Protein AF-A0A162JA47-F1 (afdb_monomer_lite)

Organism: NCBI:txid143387

Structure (mmCIF, N/CA/C/O backbone):
data_AF-A0A162JA47-F1
#
_entry.id   AF-A0A162JA47-F1
#
loop_
_atom_site.group_PDB
_atom_site.id
_atom_site.type_symbol
_atom_site.label_atom_id
_atom_site.label_alt_id
_atom_site.label_comp_id
_atom_site.label_asym_id
_atom_site.label_entity_id
_atom_site.label_seq_id
_atom_site.pdbx_PDB_ins_code
_atom_site.Cartn_x
_atom_site.Cartn_y
_atom_site.Cartn_z
_atom_site.occupancy
_atom_site.B_iso_or_equiv
_atom_site.auth_seq_id
_atom_site.auth_comp_id
_atom_site.auth_asym_id
_atom_site.auth_atom_id
_atom_site.pdbx_PDB_model_num
ATOM 1 N N . MET A 1 1 ? 3.162 -16.112 -16.757 1.00 43.44 1 MET A N 1
ATOM 2 C CA . MET A 1 1 ? 2.046 -15.988 -15.791 1.00 43.44 1 MET A CA 1
ATOM 3 C 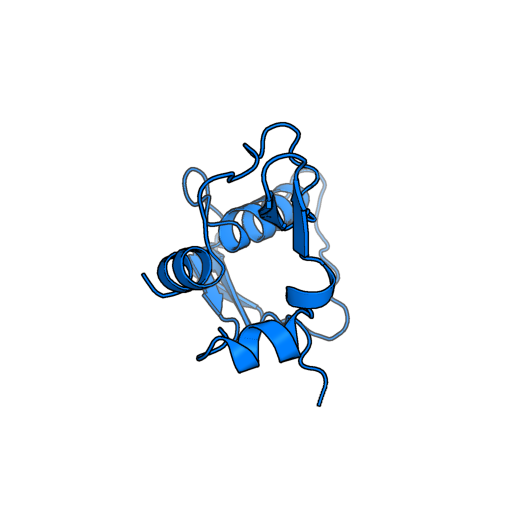C . MET A 1 1 ? 1.994 -14.522 -15.388 1.00 43.44 1 MET A C 1
ATOM 5 O O . MET A 1 1 ? 3.022 -14.015 -14.968 1.00 43.44 1 MET A O 1
ATOM 9 N N . MET A 1 2 ? 0.882 -13.819 -15.629 1.00 43.28 2 MET A N 1
ATOM 10 C CA . MET A 1 2 ? 0.792 -12.374 -15.376 1.00 43.28 2 MET A CA 1
ATOM 11 C C . MET A 1 2 ? 0.671 -12.145 -13.870 1.00 43.28 2 MET A C 1
ATOM 13 O O . MET A 1 2 ? -0.380 -12.398 -13.276 1.00 43.28 2 MET A O 1
ATOM 17 N N . TYR A 1 3 ? 1.769 -11.744 -13.245 1.00 51.94 3 TYR A N 1
ATOM 18 C CA . TYR A 1 3 ? 1.765 -11.335 -11.850 1.00 51.94 3 TYR A CA 1
ATOM 19 C C . TYR A 1 3 ? 0.941 -10.052 -11.715 1.00 51.94 3 TYR A C 1
ATOM 21 O O . TYR A 1 3 ? 1.035 -9.150 -12.537 1.00 51.94 3 TYR A O 1
ATOM 29 N N . LYS A 1 4 ? 0.090 -9.987 -10.693 1.00 61.59 4 LYS A N 1
ATOM 30 C CA . LYS A 1 4 ? -0.693 -8.792 -10.366 1.00 61.59 4 LYS A CA 1
ATOM 31 C C . LYS A 1 4 ? -0.137 -8.214 -9.078 1.00 61.59 4 LYS A C 1
ATOM 33 O O . LYS A 1 4 ? 0.087 -8.980 -8.142 1.00 61.59 4 LYS A O 1
ATOM 38 N N . PHE A 1 5 ? 0.040 -6.893 -9.026 1.00 69.12 5 PHE A N 1
ATOM 39 C CA . PHE A 1 5 ? 0.311 -6.190 -7.773 1.00 69.12 5 PHE A CA 1
ATOM 40 C C . PHE A 1 5 ? -0.688 -6.659 -6.709 1.00 69.12 5 PHE A C 1
ATOM 42 O O . PHE A 1 5 ? -1.904 -6.568 -6.909 1.00 69.12 5 PHE A O 1
ATOM 49 N N . ARG A 1 6 ? -0.174 -7.216 -5.613 1.00 79.06 6 ARG A N 1
ATOM 50 C CA . ARG A 1 6 ? -0.972 -7.777 -4.527 1.00 79.06 6 ARG A CA 1
ATOM 51 C C . ARG A 1 6 ? -0.337 -7.368 -3.213 1.00 79.06 6 ARG A C 1
ATOM 53 O O . ARG A 1 6 ? 0.845 -7.597 -3.010 1.00 79.06 6 ARG A O 1
ATOM 60 N N . ILE A 1 7 ? -1.140 -6.783 -2.338 1.00 87.25 7 ILE A N 1
ATOM 61 C CA . ILE A 1 7 ? -0.752 -6.585 -0.947 1.00 87.25 7 ILE A CA 1
ATOM 62 C C . ILE A 1 7 ? -1.076 -7.884 -0.214 1.00 87.25 7 ILE A C 1
ATOM 64 O O . ILE A 1 7 ? -2.228 -8.321 -0.234 1.00 87.25 7 ILE A O 1
ATOM 68 N N . ASP A 1 8 ? -0.067 -8.497 0.392 1.00 88.44 8 ASP A N 1
ATOM 69 C CA . ASP A 1 8 ? -0.210 -9.741 1.146 1.00 88.44 8 ASP A CA 1
ATOM 70 C C . ASP A 1 8 ? -0.682 -9.455 2.577 1.00 88.44 8 ASP A C 1
ATOM 72 O O . ASP A 1 8 ? -1.524 -10.183 3.108 1.00 88.44 8 ASP A O 1
ATOM 76 N N . LYS A 1 9 ? -0.208 -8.354 3.172 1.00 93.06 9 LYS A N 1
ATOM 77 C CA . LYS A 1 9 ? -0.568 -7.945 4.532 1.00 93.06 9 LYS A CA 1
ATOM 78 C C . LYS A 1 9 ? -0.440 -6.434 4.730 1.00 93.06 9 LYS A C 1
ATOM 80 O O . LYS A 1 9 ? 0.462 -5.809 4.179 1.00 93.06 9 LYS A O 1
ATOM 85 N N . ILE A 1 10 ? -1.322 -5.857 5.542 1.00 92.69 10 ILE A N 1
ATOM 86 C CA . ILE A 1 10 ? -1.238 -4.481 6.047 1.00 92.69 10 ILE A CA 1
ATOM 87 C C . ILE A 1 10 ? -1.194 -4.550 7.574 1.00 92.69 10 ILE A C 1
ATOM 89 O O . ILE A 1 10 ? -2.068 -5.157 8.185 1.00 92.69 10 ILE A O 1
ATOM 93 N N . ILE A 1 11 ? -0.201 -3.916 8.184 1.00 94.12 11 ILE A N 1
ATOM 94 C CA . ILE A 1 11 ? -0.047 -3.817 9.637 1.00 94.12 11 ILE A CA 1
ATOM 95 C C . ILE A 1 11 ? -0.489 -2.414 10.045 1.00 94.12 11 ILE A C 1
ATOM 97 O O . ILE A 1 11 ? 0.057 -1.429 9.537 1.00 94.12 11 ILE A O 1
ATOM 101 N N . VAL A 1 12 ? -1.475 -2.309 10.935 1.00 92.81 12 VAL A N 1
ATOM 102 C CA . VAL A 1 12 ? -2.080 -1.030 11.329 1.00 92.81 12 VAL A CA 1
ATOM 103 C C . VAL A 1 12 ? -2.016 -0.785 12.835 1.00 92.81 12 VAL A C 1
ATOM 105 O O . VAL A 1 12 ? -2.134 -1.710 13.632 1.00 92.81 12 VAL A O 1
ATOM 108 N N . ASN A 1 13 ? -1.870 0.481 13.222 1.00 90.44 13 ASN A N 1
ATOM 109 C CA . ASN A 1 13 ? -2.099 0.954 14.581 1.00 90.44 13 ASN A CA 1
ATOM 110 C C . ASN A 1 13 ? -3.591 1.187 14.801 1.00 90.44 13 ASN A C 1
ATOM 112 O O . ASN A 1 13 ? -4.223 1.985 14.101 1.00 90.44 13 ASN A O 1
ATOM 116 N N . THR A 1 14 ? -4.129 0.544 15.824 1.00 86.69 14 THR A N 1
ATOM 117 C CA . THR A 1 14 ? -5.474 0.775 16.346 1.00 86.69 14 THR A CA 1
ATOM 118 C C . THR A 1 14 ? -5.390 1.297 17.778 1.00 86.69 14 THR A C 1
ATOM 120 O O . THR A 1 14 ? -4.316 1.332 18.381 1.00 86.69 14 THR A O 1
ATOM 123 N N . ALA A 1 15 ? -6.525 1.726 18.334 1.00 85.06 15 ALA A N 1
ATOM 124 C CA . ALA A 1 15 ? -6.589 2.118 19.741 1.00 85.06 15 ALA A CA 1
ATOM 125 C C . ALA A 1 15 ? -6.275 0.942 20.686 1.00 85.06 15 ALA A C 1
ATOM 127 O O . ALA A 1 15 ? -5.732 1.159 21.766 1.00 85.06 15 ALA A O 1
ATOM 128 N N . ASP A 1 16 ? -6.573 -0.283 20.249 1.00 87.75 16 ASP A N 1
ATOM 129 C CA . ASP A 1 16 ? -6.424 -1.513 21.029 1.00 87.75 16 ASP A CA 1
ATOM 130 C C . ASP A 1 16 ? -5.057 -2.194 20.813 1.00 87.75 16 ASP A C 1
ATOM 132 O O . ASP A 1 16 ? -4.761 -3.218 21.428 1.00 87.75 16 ASP A O 1
ATOM 136 N N . GLY A 1 17 ? -4.196 -1.615 19.965 1.00 89.94 17 GLY A N 1
ATOM 137 C CA . GLY A 1 17 ? -2.856 -2.119 19.665 1.00 89.94 17 GLY A CA 1
ATOM 138 C C . GLY A 1 17 ? -2.584 -2.273 18.169 1.00 89.94 17 GLY A C 1
ATOM 139 O O . GLY A 1 17 ? -3.210 -1.626 17.328 1.00 89.94 17 GLY A O 1
ATOM 140 N N . ILE A 1 18 ? -1.609 -3.115 17.830 1.00 92.19 18 ILE A N 1
ATOM 141 C CA . ILE A 1 18 ? -1.240 -3.403 16.439 1.00 92.19 18 ILE A CA 1
ATOM 142 C C . ILE A 1 18 ? -2.132 -4.528 15.909 1.00 92.19 18 ILE A C 1
ATOM 144 O O . ILE A 1 18 ? -2.199 -5.595 16.515 1.00 92.19 18 ILE A O 1
ATOM 148 N N . GLU A 1 19 ? -2.764 -4.306 14.759 1.00 93.06 19 GLU A N 1
ATOM 149 C CA . GLU A 1 19 ? -3.563 -5.315 14.062 1.00 93.06 19 GLU A CA 1
ATOM 150 C C . GLU A 1 19 ? -2.989 -5.654 12.683 1.00 93.06 19 GLU A C 1
ATOM 152 O O . GLU A 1 19 ? -2.415 -4.809 11.991 1.00 93.06 19 GLU A O 1
ATOM 157 N N . GLU A 1 20 ? -3.195 -6.903 12.262 1.00 92.88 20 GLU A N 1
ATOM 158 C CA . GLU A 1 20 ? -2.833 -7.392 10.933 1.00 92.88 20 GLU A CA 1
ATOM 159 C C . GLU A 1 20 ? -4.081 -7.587 10.064 1.00 92.88 20 GLU A C 1
ATOM 161 O O . GLU A 1 20 ? -5.003 -8.328 10.407 1.00 92.88 20 GLU A O 1
ATOM 166 N N . ILE A 1 21 ? -4.087 -6.956 8.890 1.00 90.62 21 ILE A N 1
ATOM 167 C CA . ILE A 1 21 ? -5.154 -7.054 7.895 1.00 90.62 21 ILE A CA 1
ATOM 168 C C . ILE A 1 21 ? -4.610 -7.795 6.673 1.00 90.62 21 ILE A C 1
ATOM 170 O O . ILE A 1 21 ? -3.696 -7.313 6.006 1.00 90.62 21 ILE A O 1
ATOM 174 N N . VAL A 1 22 ? -5.211 -8.940 6.335 1.00 92.06 22 VAL A N 1
ATOM 175 C CA . VAL A 1 22 ? -4.907 -9.701 5.109 1.00 92.06 22 VAL A CA 1
ATOM 176 C C . VAL A 1 22 ? -5.921 -9.339 4.016 1.00 92.06 22 VAL A C 1
ATOM 178 O O . VAL A 1 22 ? -7.098 -9.711 4.134 1.00 92.06 22 VAL A O 1
ATOM 181 N N . PRO A 1 23 ? -5.519 -8.621 2.947 1.00 89.44 23 PRO A N 1
ATOM 182 C CA . PRO A 1 23 ? -6.449 -8.193 1.909 1.00 89.44 23 PRO A CA 1
ATOM 183 C C . PRO A 1 23 ? -7.044 -9.370 1.126 1.00 89.44 23 PRO A C 1
ATOM 185 O O . PRO A 1 23 ? -6.346 -10.277 0.674 1.00 89.44 23 PRO A O 1
ATOM 188 N N . LYS A 1 24 ? -8.359 -9.330 0.897 1.00 86.94 24 LYS A N 1
ATOM 189 C CA . LYS A 1 24 ? -9.081 -10.267 0.020 1.00 86.94 24 LYS A CA 1
ATOM 190 C C . LYS A 1 24 ? -9.240 -9.686 -1.389 1.00 86.94 24 LYS A C 1
ATOM 192 O O . LYS A 1 24 ? -8.817 -8.567 -1.667 1.00 86.94 24 LYS A O 1
ATOM 197 N N . LYS A 1 25 ? -9.898 -10.436 -2.288 1.00 80.94 25 LYS A N 1
ATOM 198 C CA . LYS A 1 25 ? -10.219 -9.981 -3.661 1.00 80.94 25 LYS A CA 1
ATOM 199 C C . LYS A 1 25 ? -10.971 -8.642 -3.690 1.00 80.94 25 LYS A C 1
ATOM 201 O O . LYS A 1 25 ? -10.768 -7.858 -4.607 1.00 80.94 25 LYS A O 1
ATOM 206 N N . VAL A 1 26 ? -11.837 -8.406 -2.705 1.00 82.56 26 VAL A N 1
ATOM 207 C CA . VAL A 1 26 ? -12.553 -7.145 -2.485 1.00 82.56 26 VAL A CA 1
ATOM 208 C C . VAL A 1 26 ? -12.473 -6.832 -0.997 1.00 82.56 26 VAL A C 1
ATOM 210 O O . VAL A 1 26 ? -12.752 -7.707 -0.177 1.00 82.56 26 VAL A O 1
ATOM 213 N N . ASN A 1 27 ? -12.093 -5.601 -0.657 1.00 85.50 27 ASN A N 1
ATOM 214 C CA . ASN A 1 27 ? -12.006 -5.119 0.719 1.00 85.50 27 ASN A CA 1
ATOM 215 C C . ASN A 1 27 ? -12.939 -3.919 0.867 1.00 85.50 27 ASN A C 1
ATOM 217 O O . ASN A 1 27 ? -12.884 -2.993 0.059 1.00 85.50 27 ASN A O 1
ATOM 221 N N . VAL A 1 28 ? -13.798 -3.945 1.884 1.00 87.06 28 VAL A N 1
ATOM 222 C CA . VAL A 1 28 ? -14.750 -2.867 2.172 1.00 87.06 28 VAL A CA 1
ATOM 223 C C . VAL A 1 28 ? -14.373 -2.250 3.511 1.00 87.06 28 VAL A C 1
ATOM 225 O O . VAL A 1 28 ? -14.312 -2.950 4.517 1.00 87.06 28 VAL A O 1
A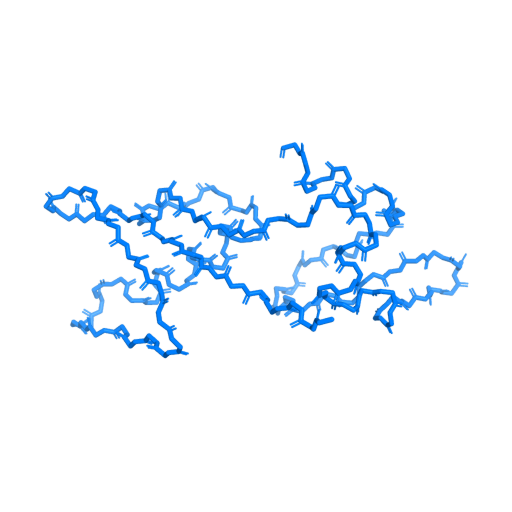TOM 228 N N . ILE A 1 29 ? -14.118 -0.942 3.517 1.00 88.12 29 ILE A N 1
ATOM 229 C CA . ILE A 1 29 ? -13.767 -0.193 4.727 1.00 88.12 29 ILE A CA 1
ATOM 230 C C . ILE A 1 29 ? -15.029 0.507 5.231 1.00 88.12 29 ILE A C 1
ATOM 232 O O . ILE A 1 29 ? -15.550 1.408 4.571 1.00 88.12 29 ILE A O 1
ATOM 236 N N . VAL A 1 30 ? -15.511 0.111 6.408 1.00 90.19 30 VAL A N 1
ATOM 237 C CA . VAL A 1 30 ? -16.733 0.646 7.025 1.00 90.19 30 VAL A CA 1
ATOM 238 C C . VAL A 1 30 ? -16.387 1.325 8.345 1.00 90.19 30 VAL A C 1
ATOM 240 O O . VAL A 1 30 ? -15.499 0.891 9.067 1.00 90.19 30 VAL A O 1
ATOM 243 N N . GLY A 1 31 ? -17.077 2.420 8.653 1.00 89.94 31 GLY A N 1
ATOM 244 C CA . GLY A 1 31 ? -16.914 3.141 9.911 1.00 89.94 31 GLY A CA 1
ATOM 245 C C . GLY A 1 31 ? -17.639 4.488 9.896 1.00 89.94 31 GLY A C 1
ATOM 246 O O . GLY A 1 31 ? -18.056 4.937 8.820 1.00 89.94 31 GLY A O 1
ATOM 247 N N . PRO A 1 32 ? -17.774 5.161 11.049 1.00 91.50 32 PRO A N 1
ATOM 248 C CA . PRO A 1 32 ? -18.409 6.474 11.154 1.00 91.50 32 PRO A CA 1
ATOM 249 C C . PRO A 1 32 ? -17.744 7.552 10.288 1.00 91.50 32 PRO A C 1
ATOM 251 O O . PRO A 1 32 ? -16.599 7.418 9.835 1.00 91.50 32 PRO A O 1
ATOM 254 N N . ASN A 1 33 ? -18.443 8.661 10.047 1.00 90.81 33 ASN A N 1
ATOM 255 C CA . ASN A 1 33 ? -17.801 9.831 9.448 1.00 90.81 33 ASN A CA 1
ATOM 256 C C . ASN A 1 33 ? -16.626 10.288 10.321 1.00 90.81 33 ASN A C 1
ATOM 258 O O . ASN A 1 33 ? -16.686 10.222 11.543 1.00 90.81 33 ASN A O 1
ATOM 262 N N . ASN A 1 34 ? -15.542 10.712 9.669 1.00 87.06 34 ASN A N 1
ATOM 263 C CA . ASN A 1 34 ? -14.297 11.122 10.321 1.00 87.06 34 ASN A CA 1
ATOM 264 C C . ASN A 1 34 ? -13.513 10.011 11.062 1.00 87.06 34 ASN A C 1
ATOM 266 O O . ASN A 1 34 ? -12.518 10.308 11.710 1.00 87.06 34 ASN A O 1
ATOM 270 N N . SER A 1 35 ? -13.867 8.728 10.904 1.00 87.19 35 SER A N 1
ATOM 271 C CA . SER A 1 35 ? -13.153 7.597 11.533 1.00 87.19 35 SER A CA 1
ATOM 272 C C . SER A 1 35 ? -11.802 7.236 10.888 1.00 87.19 35 SER A C 1
ATOM 274 O O . SER A 1 35 ? -11.289 6.144 11.097 1.00 87.19 35 SER A O 1
ATOM 276 N N . GLY A 1 36 ? -11.252 8.090 10.019 1.00 88.25 36 GLY A N 1
ATOM 277 C CA . GLY A 1 36 ? -9.961 7.838 9.369 1.00 88.25 36 GLY A CA 1
ATOM 278 C C . GLY A 1 36 ? -9.985 6.986 8.092 1.00 88.25 36 GLY A C 1
ATOM 279 O O . GLY A 1 36 ? -8.924 6.762 7.525 1.00 88.25 36 GLY A O 1
ATOM 280 N N . LYS A 1 37 ? -11.147 6.584 7.549 1.00 91.06 37 LYS A N 1
ATOM 281 C CA . LYS A 1 37 ? -11.228 5.762 6.311 1.00 91.06 37 LYS A CA 1
ATOM 282 C C . LYS A 1 37 ? -10.435 6.341 5.127 1.00 91.06 37 LYS A C 1
ATOM 284 O O . LYS A 1 37 ? -9.596 5.669 4.538 1.00 91.06 37 LYS A O 1
ATOM 289 N N . ASN A 1 38 ? -10.658 7.621 4.810 1.00 90.31 38 ASN A N 1
ATOM 290 C CA . ASN A 1 38 ? -9.930 8.304 3.732 1.00 90.31 38 ASN A CA 1
ATOM 291 C C . ASN A 1 38 ? -8.449 8.505 4.071 1.00 90.31 38 ASN A C 1
ATOM 293 O O . ASN A 1 38 ? -7.622 8.573 3.167 1.00 90.31 38 ASN A O 1
ATOM 297 N N . ARG A 1 39 ? -8.119 8.633 5.362 1.00 90.81 39 ARG A N 1
ATOM 298 C CA . ARG A 1 39 ? -6.737 8.760 5.824 1.00 90.81 39 ARG A CA 1
ATOM 299 C C . ARG A 1 39 ? -5.985 7.451 5.608 1.00 90.81 39 ARG A C 1
ATOM 301 O O . ARG A 1 39 ? -4.931 7.493 4.996 1.00 90.81 39 ARG A O 1
ATOM 308 N N . LEU A 1 40 ? -6.574 6.315 5.982 1.00 90.44 40 LEU A N 1
ATOM 309 C CA . LEU A 1 40 ? -6.016 4.988 5.722 1.00 90.44 40 LEU A CA 1
ATOM 310 C C . LEU A 1 40 ? -5.711 4.795 4.230 1.00 90.44 40 LEU A C 1
ATOM 312 O O . LEU A 1 40 ? -4.599 4.428 3.879 1.00 90.44 40 LEU A O 1
ATOM 316 N N . LEU A 1 41 ? -6.649 5.126 3.335 1.00 89.38 41 LEU A N 1
ATOM 317 C CA . LEU A 1 41 ? -6.414 5.021 1.886 1.00 89.38 41 LEU A CA 1
ATOM 318 C C . LEU A 1 41 ? -5.282 5.936 1.385 1.00 89.38 41 LEU A C 1
ATOM 320 O O . LEU A 1 41 ? -4.510 5.536 0.513 1.00 89.38 41 LEU A O 1
ATOM 324 N N . LYS A 1 42 ? -5.177 7.160 1.920 1.00 87.81 42 LYS A N 1
ATOM 325 C CA . LYS A 1 42 ? -4.079 8.085 1.590 1.00 87.81 42 LYS A CA 1
ATOM 326 C C . LYS A 1 42 ? -2.739 7.549 2.079 1.00 87.81 42 LYS A C 1
ATOM 328 O O . LYS A 1 42 ? -1.788 7.565 1.311 1.00 87.81 42 LYS A O 1
ATOM 333 N N . GLU A 1 43 ? -2.691 7.030 3.300 1.00 90.50 43 GLU A N 1
ATOM 334 C CA . GLU A 1 43 ? -1.479 6.448 3.870 1.00 90.50 43 GLU A CA 1
ATOM 335 C C . GLU A 1 43 ? -1.050 5.182 3.123 1.00 90.50 43 GLU A C 1
ATOM 337 O O . GLU A 1 43 ? 0.136 5.045 2.861 1.00 90.50 43 GLU A O 1
ATOM 342 N N . ILE A 1 44 ? -1.975 4.313 2.673 1.00 88.50 44 ILE A N 1
ATOM 343 C CA . ILE A 1 44 ? -1.625 3.154 1.823 1.00 88.50 44 ILE A CA 1
ATOM 344 C C . ILE A 1 44 ? -0.932 3.646 0.550 1.00 88.50 44 ILE A C 1
ATOM 346 O O . ILE A 1 44 ? 0.123 3.145 0.173 1.00 88.50 44 ILE A O 1
ATOM 350 N N . ARG A 1 45 ? -1.514 4.648 -0.116 1.00 85.81 45 ARG A N 1
ATOM 351 C CA . ARG A 1 45 ? -0.942 5.234 -1.333 1.00 85.81 45 ARG A CA 1
ATOM 352 C C . ARG A 1 45 ? 0.433 5.850 -1.074 1.00 85.81 45 ARG A C 1
ATOM 354 O O . ARG A 1 45 ? 1.335 5.661 -1.885 1.00 85.81 45 ARG A O 1
ATOM 361 N N . ASP A 1 46 ? 0.566 6.631 -0.007 1.00 82.62 46 ASP A N 1
ATOM 362 C CA . ASP A 1 46 ? 1.797 7.358 0.298 1.00 82.62 46 ASP A CA 1
ATOM 363 C C . ASP A 1 46 ? 2.913 6.386 0.733 1.00 82.62 46 ASP A C 1
ATOM 365 O O . ASP A 1 46 ? 4.008 6.481 0.182 1.00 82.62 46 ASP A O 1
ATOM 369 N N . TYR A 1 47 ? 2.602 5.357 1.538 1.00 85.56 47 TYR A N 1
ATOM 370 C CA . TYR A 1 47 ? 3.517 4.257 1.889 1.00 85.56 47 TYR A CA 1
ATOM 371 C C . TYR A 1 47 ? 4.045 3.534 0.645 1.00 85.56 47 TYR A C 1
ATOM 373 O O . TYR A 1 47 ? 5.250 3.407 0.452 1.00 85.56 47 TYR A O 1
ATOM 381 N N . LEU A 1 48 ? 3.146 3.112 -0.253 1.00 81.56 48 LEU A N 1
ATOM 382 C CA . LEU A 1 48 ? 3.519 2.422 -1.496 1.00 81.56 48 LEU A CA 1
ATOM 383 C C . LEU A 1 48 ? 4.298 3.311 -2.477 1.00 81.56 48 LEU A C 1
ATOM 385 O O . LEU A 1 48 ? 4.920 2.802 -3.403 1.00 81.56 48 LEU A O 1
ATOM 389 N N . SER A 1 49 ? 4.249 4.632 -2.296 1.00 76.19 49 SER A N 1
ATOM 390 C CA . SER A 1 49 ? 5.031 5.594 -3.081 1.00 76.19 49 SER A CA 1
ATOM 391 C C . SER A 1 49 ? 6.377 5.941 -2.429 1.00 76.19 49 SER A C 1
ATOM 393 O O . SER A 1 49 ? 7.095 6.778 -2.970 1.00 76.19 49 SER A O 1
ATOM 395 N N . GLY A 1 50 ? 6.692 5.370 -1.259 1.00 78.06 50 GLY A N 1
ATOM 396 C CA . GLY A 1 50 ? 7.879 5.699 -0.463 1.00 78.06 50 GLY A CA 1
ATOM 397 C C . GLY A 1 50 ? 7.787 7.012 0.332 1.00 78.06 50 GLY A C 1
ATOM 398 O O . GLY A 1 50 ? 8.784 7.458 0.896 1.00 78.06 50 GLY A O 1
ATOM 399 N N . ASP A 1 51 ? 6.618 7.661 0.399 1.00 78.50 51 ASP A N 1
ATOM 400 C CA . ASP A 1 51 ? 6.418 8.920 1.132 1.00 78.50 51 ASP A CA 1
ATOM 401 C C . ASP A 1 51 ? 5.968 8.651 2.577 1.00 78.50 51 ASP A C 1
ATOM 403 O O . ASP A 1 51 ? 4.785 8.725 2.912 1.00 78.50 51 ASP A O 1
ATOM 407 N N . ASN A 1 52 ? 6.936 8.348 3.446 1.00 80.69 52 ASN A N 1
ATOM 408 C CA . ASN A 1 52 ? 6.677 7.886 4.816 1.00 80.69 52 ASN A CA 1
ATOM 409 C C . ASN A 1 52 ? 6.615 9.005 5.876 1.00 80.69 52 ASN A C 1
ATOM 411 O O . ASN A 1 52 ? 6.669 8.733 7.073 1.00 80.69 52 ASN A O 1
ATOM 415 N N . ARG A 1 53 ? 6.514 10.276 5.469 1.00 78.75 53 ARG A N 1
ATOM 416 C CA . ARG A 1 53 ? 6.703 11.431 6.373 1.00 78.75 53 ARG A CA 1
ATOM 417 C C . ARG A 1 53 ? 5.559 11.688 7.367 1.00 78.75 53 ARG A C 1
ATOM 419 O O . ARG A 1 53 ? 5.823 12.254 8.421 1.00 78.75 53 ARG A O 1
ATOM 426 N N . ASP A 1 54 ? 4.314 11.319 7.047 1.00 82.06 54 ASP A N 1
ATOM 427 C CA . ASP A 1 54 ? 3.128 11.549 7.911 1.00 82.06 54 ASP A CA 1
ATOM 428 C C . ASP A 1 54 ? 2.222 10.307 8.029 1.00 82.06 54 ASP A C 1
ATOM 430 O O . ASP A 1 54 ? 0.991 10.392 8.070 1.00 82.06 54 ASP A O 1
ATOM 434 N N . ILE A 1 55 ? 2.835 9.125 8.061 1.00 85.31 55 ILE A N 1
ATOM 435 C CA . ILE A 1 55 ? 2.113 7.863 8.232 1.00 85.31 55 ILE A CA 1
ATOM 436 C C . ILE A 1 55 ? 1.869 7.627 9.727 1.00 85.31 55 ILE A C 1
ATOM 438 O O . ILE A 1 55 ? 2.802 7.678 10.525 1.00 85.31 55 ILE A O 1
ATOM 442 N N . LYS A 1 56 ? 0.607 7.408 10.120 1.00 88.12 56 LYS A N 1
ATOM 443 C CA . LYS A 1 56 ? 0.200 7.239 11.532 1.00 88.12 56 LYS A CA 1
ATOM 444 C C . LYS A 1 56 ? -0.585 5.958 11.779 1.00 88.12 56 LYS A C 1
ATOM 446 O O . LYS A 1 56 ? -0.505 5.383 12.861 1.00 88.12 56 LYS A O 1
ATOM 451 N N . ILE A 1 57 ? -1.365 5.537 10.791 1.00 89.44 57 ILE A N 1
ATOM 452 C CA . ILE A 1 57 ? -2.201 4.344 10.838 1.00 89.44 57 ILE A CA 1
ATOM 453 C C . ILE A 1 57 ? -1.397 3.133 10.374 1.00 89.44 57 ILE A C 1
ATOM 455 O O . ILE A 1 57 ? -1.504 2.086 10.993 1.00 89.44 57 ILE A O 1
ATOM 459 N N . ILE A 1 58 ? -0.600 3.244 9.310 1.00 90.75 58 ILE A N 1
ATOM 460 C CA . ILE A 1 58 ? 0.124 2.093 8.747 1.00 90.75 58 ILE A CA 1
ATOM 461 C C . ILE A 1 58 ? 1.504 1.949 9.386 1.00 90.75 58 ILE A C 1
ATOM 463 O O . ILE A 1 58 ? 2.311 2.868 9.339 1.00 90.75 58 ILE A O 1
ATOM 467 N N . ASN A 1 59 ? 1.801 0.763 9.909 1.00 88.56 59 ASN A N 1
ATOM 468 C CA . ASN A 1 59 ? 3.143 0.399 10.369 1.00 88.56 59 ASN A CA 1
ATOM 469 C C . ASN A 1 59 ? 3.945 -0.351 9.305 1.00 88.56 59 ASN A C 1
ATOM 471 O O . ASN A 1 59 ? 5.171 -0.279 9.294 1.00 88.56 59 ASN A O 1
ATOM 475 N N . GLY A 1 60 ? 3.272 -1.076 8.413 1.00 88.69 60 GLY A N 1
ATOM 476 C CA . GLY A 1 60 ? 3.941 -1.838 7.367 1.00 88.69 60 GLY A CA 1
ATOM 477 C C . GLY A 1 60 ? 2.978 -2.403 6.336 1.00 88.69 60 GLY A C 1
ATOM 478 O O . GLY A 1 60 ? 1.809 -2.654 6.634 1.00 88.69 60 GLY A O 1
ATOM 479 N N . ILE A 1 61 ? 3.480 -2.605 5.120 1.00 89.00 61 ILE A N 1
ATOM 480 C CA . ILE A 1 61 ? 2.770 -3.305 4.050 1.00 89.00 61 ILE A CA 1
ATOM 481 C C . ILE A 1 61 ? 3.695 -4.388 3.503 1.00 89.00 61 ILE A C 1
ATOM 483 O O . ILE A 1 61 ? 4.756 -4.085 2.964 1.00 89.00 61 ILE A O 1
ATOM 487 N N . GLU A 1 62 ? 3.281 -5.648 3.616 1.00 87.12 62 GLU A N 1
ATOM 488 C CA . GLU A 1 62 ? 3.967 -6.762 2.968 1.00 87.12 62 GLU A CA 1
ATOM 489 C C . GLU A 1 62 ? 3.409 -6.921 1.554 1.00 87.12 62 GLU A C 1
ATOM 491 O O . GLU A 1 62 ? 2.205 -7.122 1.354 1.00 87.12 62 GLU A O 1
ATOM 496 N N . HIS A 1 63 ? 4.283 -6.836 0.558 1.00 82.56 63 HIS A N 1
ATOM 497 C CA . HIS A 1 63 ? 3.958 -7.170 -0.820 1.00 82.56 63 HIS A CA 1
ATOM 498 C C . HIS A 1 63 ? 5.187 -7.771 -1.514 1.00 82.56 63 HIS A C 1
ATOM 500 O O . HIS A 1 63 ? 6.322 -7.431 -1.169 1.00 82.56 63 HIS A O 1
ATOM 506 N N . PRO A 1 64 ? 5.001 -8.665 -2.498 1.00 77.88 64 PRO A N 1
ATOM 507 C CA . PRO A 1 64 ? 6.116 -9.252 -3.217 1.00 77.88 64 PRO A CA 1
ATOM 508 C C . PRO A 1 64 ? 6.795 -8.175 -4.067 1.00 77.88 64 PRO A C 1
ATOM 510 O O . PRO A 1 64 ? 6.174 -7.587 -4.956 1.00 77.88 64 PRO A O 1
ATOM 513 N N . PHE A 1 65 ? 8.072 -7.917 -3.792 1.00 72.00 65 PHE A N 1
ATOM 514 C CA . PHE A 1 65 ? 8.927 -7.148 -4.688 1.00 72.00 65 PHE A CA 1
ATOM 515 C C . PHE A 1 65 ? 9.512 -8.080 -5.757 1.00 72.00 65 PHE A C 1
ATOM 517 O O . PHE A 1 65 ? 9.932 -9.196 -5.425 1.00 72.00 65 PHE A O 1
ATOM 524 N N . PRO A 1 66 ? 9.549 -7.656 -7.032 1.00 75.38 66 PRO A N 1
ATOM 525 C CA . PRO A 1 66 ? 10.283 -8.388 -8.056 1.00 75.38 66 PRO A CA 1
ATOM 526 C C . PRO A 1 66 ? 11.759 -8.421 -7.670 1.00 75.38 66 PRO A C 1
ATOM 528 O O . PRO A 1 66 ? 12.282 -7.417 -7.207 1.00 75.38 66 PRO A O 1
ATOM 531 N N . LYS A 1 67 ? 12.433 -9.555 -7.869 1.00 77.81 67 LYS A N 1
ATOM 532 C CA . LYS A 1 67 ? 13.850 -9.760 -7.518 1.00 77.81 67 LYS A CA 1
ATOM 533 C C . LYS A 1 67 ? 14.803 -9.439 -8.666 1.00 77.81 67 LYS A C 1
ATOM 535 O O . LYS A 1 67 ? 16.016 -9.452 -8.484 1.00 77.81 67 LYS A O 1
ATOM 540 N N . SER A 1 68 ? 14.268 -9.199 -9.860 1.00 78.62 68 SER A N 1
ATOM 541 C CA . SER A 1 68 ? 15.050 -8.935 -11.065 1.00 78.62 68 SER A CA 1
ATOM 542 C C . SER A 1 68 ? 14.318 -8.010 -12.027 1.00 78.62 68 SER A C 1
ATOM 544 O O . SER A 1 68 ? 13.103 -7.809 -11.930 1.00 78.62 68 SER A O 1
ATOM 546 N N . SER A 1 69 ? 15.062 -7.489 -13.000 1.00 71.38 69 SER A N 1
ATOM 547 C CA . SER A 1 69 ? 14.514 -6.569 -13.983 1.00 71.38 69 SER A CA 1
ATOM 548 C C . SER A 1 69 ? 13.513 -7.182 -14.937 1.00 71.38 69 SER A C 1
ATOM 550 O O . SER A 1 69 ? 12.454 -6.608 -15.189 1.00 71.38 69 SER A O 1
ATOM 552 N N . SER A 1 70 ? 13.800 -8.400 -15.380 1.00 78.44 70 SER A N 1
ATOM 553 C CA . SER A 1 70 ? 12.868 -9.200 -16.159 1.00 78.44 70 SER A CA 1
ATOM 554 C C . SER A 1 70 ? 11.600 -9.525 -15.369 1.00 78.44 70 SER A C 1
ATOM 556 O O . SER A 1 70 ? 10.522 -9.586 -15.947 1.00 78.44 70 SER A O 1
ATOM 558 N N . GLU A 1 71 ? 11.692 -9.732 -14.052 1.00 76.69 71 GLU A N 1
ATOM 559 C CA . GLU A 1 71 ? 10.514 -9.996 -13.223 1.00 76.69 71 GLU A CA 1
ATOM 560 C C . GLU A 1 71 ? 9.637 -8.748 -13.085 1.00 76.69 71 GLU A C 1
ATOM 562 O O . GLU A 1 71 ? 8.436 -8.846 -13.312 1.00 76.69 71 GLU A O 1
ATOM 567 N N . LEU A 1 72 ? 10.214 -7.568 -12.825 1.00 76.81 72 LEU A N 1
ATOM 568 C CA . LEU A 1 72 ? 9.462 -6.306 -12.789 1.00 76.81 72 LEU A CA 1
ATOM 569 C C . LEU A 1 72 ? 8.728 -6.057 -14.112 1.00 76.81 72 LEU A C 1
ATOM 571 O O . LEU A 1 72 ? 7.539 -5.740 -14.101 1.00 76.81 72 LEU A O 1
ATOM 575 N N . ASP A 1 73 ? 9.410 -6.227 -15.245 1.00 76.88 73 ASP A N 1
ATOM 576 C CA . ASP A 1 73 ? 8.791 -6.008 -16.550 1.00 76.88 73 ASP A CA 1
ATOM 577 C C . ASP A 1 73 ? 7.663 -7.014 -16.822 1.00 76.88 73 ASP A C 1
ATOM 579 O O . ASP A 1 73 ? 6.563 -6.631 -17.202 1.00 76.88 73 ASP A O 1
ATOM 583 N N . ASN A 1 74 ? 7.863 -8.289 -16.483 1.00 75.56 74 ASN A N 1
ATOM 584 C CA . ASN A 1 74 ? 6.808 -9.302 -16.579 1.00 75.56 74 ASN A CA 1
ATOM 585 C C . ASN A 1 74 ? 5.616 -9.044 -15.634 1.00 75.56 74 ASN A C 1
ATOM 587 O O . ASN A 1 74 ? 4.491 -9.450 -15.939 1.00 75.56 74 ASN A O 1
ATOM 591 N N . MET A 1 75 ? 5.847 -8.432 -14.467 1.00 74.38 75 MET A N 1
ATOM 592 C CA . MET A 1 75 ? 4.805 -8.126 -13.479 1.00 74.38 75 MET A CA 1
ATOM 593 C C . MET A 1 75 ? 3.984 -6.888 -13.861 1.00 74.38 75 MET A C 1
ATOM 595 O O . MET A 1 75 ? 2.764 -6.880 -13.702 1.00 74.38 75 MET A O 1
ATOM 599 N N . TYR A 1 76 ? 4.645 -5.825 -14.315 1.00 72.56 76 TYR A N 1
ATOM 600 C CA . TYR A 1 76 ? 4.035 -4.498 -14.448 1.00 72.56 76 TYR A CA 1
ATOM 601 C C . TYR A 1 76 ? 3.961 -3.996 -15.889 1.00 72.56 76 TYR A C 1
ATOM 603 O O . TYR A 1 76 ? 3.330 -2.958 -16.119 1.00 72.56 76 TYR A O 1
ATOM 611 N N . ASP A 1 77 ? 4.549 -4.734 -16.834 1.00 76.06 77 ASP A N 1
ATOM 612 C CA . ASP A 1 77 ? 4.650 -4.387 -18.252 1.00 76.06 77 ASP A CA 1
ATOM 613 C C . ASP A 1 77 ? 5.208 -2.967 -18.405 1.00 76.06 77 ASP A C 1
ATOM 615 O O . ASP A 1 77 ? 4.528 -2.038 -18.843 1.00 76.06 77 ASP A O 1
ATOM 619 N N . VAL A 1 78 ? 6.411 -2.762 -17.862 1.00 76.31 78 VAL A N 1
ATOM 620 C CA . VAL A 1 78 ? 7.017 -1.433 -17.697 1.00 76.31 78 VAL A CA 1
ATOM 621 C C . VAL A 1 78 ? 7.610 -0.971 -19.018 1.00 76.31 78 VAL A C 1
ATOM 623 O O . VAL A 1 78 ? 7.388 0.173 -19.406 1.00 76.31 78 VAL A O 1
ATOM 626 N N . ALA A 1 79 ? 8.301 -1.858 -19.734 1.00 75.50 79 ALA A N 1
ATOM 627 C CA . ALA A 1 79 ? 8.955 -1.585 -21.006 1.00 75.50 79 ALA A CA 1
ATOM 628 C C . ALA A 1 79 ? 7.961 -1.120 -22.076 1.00 75.50 79 ALA A C 1
ATOM 630 O O . ALA A 1 79 ? 8.259 -0.180 -22.811 1.00 75.50 79 ALA A O 1
ATOM 631 N N . SER A 1 80 ? 6.754 -1.697 -22.121 1.00 73.88 80 SER A N 1
ATOM 632 C CA . SER A 1 80 ? 5.701 -1.275 -23.058 1.00 73.88 80 SER A CA 1
ATOM 633 C C . SER A 1 80 ? 5.184 0.148 -22.788 1.00 73.88 80 SER A C 1
ATOM 635 O O . SER A 1 80 ? 4.612 0.789 -23.671 1.00 73.88 80 SER A O 1
ATOM 637 N N . LYS A 1 81 ? 5.401 0.657 -21.568 1.00 70.69 81 LYS A N 1
ATOM 638 C CA . LYS A 1 81 ? 4.934 1.964 -21.082 1.00 70.69 81 LYS A CA 1
ATOM 639 C C . LYS A 1 81 ? 6.034 3.017 -21.043 1.00 70.69 81 LYS A C 1
ATOM 641 O O . LYS A 1 81 ? 5.747 4.179 -20.738 1.00 70.69 81 LYS A O 1
ATOM 646 N N . MET A 1 82 ? 7.275 2.632 -21.329 1.00 75.75 82 MET A N 1
ATOM 647 C CA . MET A 1 82 ? 8.373 3.576 -21.451 1.00 75.75 82 MET A CA 1
ATOM 648 C C . MET A 1 82 ? 8.264 4.334 -22.770 1.00 75.75 82 MET A C 1
ATOM 650 O O . MET A 1 82 ? 8.045 3.759 -23.834 1.00 75.75 82 MET A O 1
ATOM 654 N N . VAL A 1 83 ? 8.448 5.646 -22.707 1.00 73.62 83 VAL A N 1
ATOM 655 C CA . VAL A 1 83 ? 8.424 6.530 -23.872 1.00 73.62 83 VAL A CA 1
ATOM 656 C C . VAL A 1 83 ? 9.744 7.281 -23.928 1.00 73.62 83 VAL A C 1
ATOM 658 O O . VAL A 1 83 ? 10.302 7.627 -22.889 1.00 73.62 83 VAL A O 1
ATOM 661 N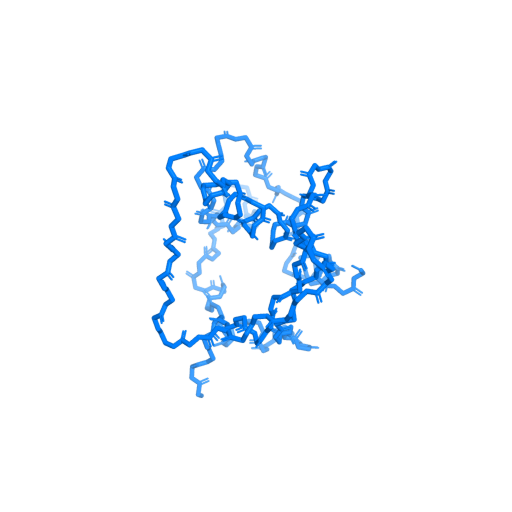 N . LYS A 1 84 ? 10.252 7.532 -25.136 1.00 76.81 84 LYS A N 1
ATOM 662 C CA . LYS A 1 84 ? 11.398 8.424 -25.317 1.00 76.81 84 LYS A CA 1
ATOM 663 C C . LYS A 1 84 ? 10.944 9.870 -25.446 1.00 76.81 84 LYS A C 1
ATOM 665 O O . LYS A 1 84 ? 9.991 10.159 -26.172 1.00 76.81 84 LYS A O 1
ATOM 670 N N . ASP A 1 85 ? 11.640 10.771 -24.768 1.00 73.12 85 ASP A N 1
ATOM 671 C CA . ASP A 1 85 ? 11.488 12.202 -25.000 1.00 73.12 85 ASP A CA 1
ATOM 672 C C . ASP A 1 85 ? 12.119 12.630 -26.341 1.00 73.12 85 ASP A C 1
ATOM 674 O O . ASP A 1 85 ? 12.686 11.830 -27.092 1.00 73.12 85 ASP A O 1
ATOM 678 N N . LYS A 1 86 ? 12.035 13.929 -26.644 1.00 72.81 86 LYS A N 1
ATOM 679 C CA . LYS A 1 86 ? 12.622 14.519 -27.859 1.00 72.81 86 LYS A CA 1
ATOM 680 C C . LYS A 1 86 ? 14.158 14.469 -27.891 1.00 72.81 86 LYS A C 1
ATOM 682 O O . LYS A 1 86 ? 14.734 14.707 -28.947 1.00 72.81 86 LYS A O 1
ATOM 687 N N . TYR A 1 87 ? 14.801 14.182 -26.762 1.00 75.94 87 TYR A N 1
ATOM 688 C CA . TYR A 1 87 ? 16.250 14.116 -26.587 1.00 75.94 87 TYR A CA 1
ATOM 689 C C . TYR A 1 87 ? 16.765 12.666 -26.502 1.00 75.94 87 TYR A C 1
ATOM 691 O O . TYR A 1 87 ? 17.969 12.448 -26.406 1.00 75.94 87 TYR A O 1
ATOM 699 N N . GLY A 1 88 ? 15.873 11.672 -26.597 1.00 73.88 88 GLY A N 1
ATOM 700 C CA . GLY A 1 88 ? 16.199 10.249 -26.558 1.00 73.88 88 GLY A CA 1
ATOM 701 C C . GLY A 1 88 ? 16.264 9.637 -25.155 1.00 73.88 88 GLY A C 1
ATOM 702 O O . GLY A 1 88 ? 16.584 8.451 -25.051 1.00 73.88 88 GLY A O 1
ATOM 703 N N . ASN A 1 89 ? 15.931 10.392 -24.103 1.00 74.62 89 ASN A N 1
ATOM 704 C CA . ASN A 1 89 ? 15.875 9.901 -22.728 1.00 74.62 89 ASN A CA 1
ATOM 705 C C . ASN A 1 89 ? 14.632 9.039 -22.518 1.00 74.62 89 ASN A C 1
ATOM 707 O O . ASN A 1 89 ? 13.551 9.350 -23.023 1.00 74.62 89 ASN A O 1
ATOM 711 N N . TRP A 1 90 ? 14.777 7.962 -21.750 1.00 70.50 90 TRP A N 1
ATOM 712 C CA . TRP A 1 90 ? 13.666 7.087 -21.401 1.00 70.50 90 TRP A CA 1
ATOM 713 C C . TRP A 1 90 ? 12.863 7.655 -20.234 1.00 70.50 90 TRP A C 1
ATOM 715 O O . TRP A 1 90 ? 13.425 8.053 -19.220 1.00 70.50 90 TRP A O 1
ATOM 725 N N . MET A 1 91 ? 11.541 7.654 -20.370 1.00 66.62 91 MET A N 1
ATOM 726 C CA . MET A 1 91 ? 10.611 8.158 -19.367 1.00 66.62 91 MET A CA 1
ATOM 727 C C . MET A 1 91 ? 9.518 7.128 -19.102 1.00 66.62 91 MET A C 1
ATOM 729 O O . MET A 1 91 ? 8.918 6.600 -20.041 1.00 66.62 91 MET A O 1
ATOM 733 N N . LEU A 1 92 ? 9.200 6.889 -17.831 1.00 69.94 92 LEU A N 1
ATOM 734 C CA . LEU A 1 92 ? 8.018 6.124 -17.446 1.00 69.94 92 LEU A CA 1
ATOM 735 C C . LEU A 1 92 ? 6.864 7.085 -17.154 1.00 69.94 92 LEU A C 1
ATOM 737 O O . LEU A 1 92 ? 6.947 7.935 -16.267 1.00 69.94 92 LEU A O 1
ATOM 741 N N . LYS A 1 93 ? 5.761 6.954 -17.893 1.00 60.16 93 LYS A N 1
ATOM 742 C CA . LYS A 1 93 ? 4.560 7.758 -17.646 1.00 60.16 93 LYS A CA 1
ATOM 743 C C . LYS A 1 93 ? 3.893 7.251 -16.364 1.00 60.16 93 LYS A C 1
ATOM 745 O O . LYS A 1 93 ? 3.303 6.175 -16.354 1.00 60.16 93 LYS A O 1
ATOM 750 N N . SER A 1 94 ? 4.041 7.991 -15.270 1.00 54.44 94 SER A N 1
ATOM 751 C CA . SER A 1 94 ? 3.519 7.575 -13.967 1.00 54.44 94 SER A CA 1
ATOM 752 C C . SER A 1 94 ? 1.980 7.508 -13.944 1.00 54.44 94 SER A C 1
ATOM 754 O O . SER A 1 94 ? 1.292 8.291 -14.600 1.00 54.44 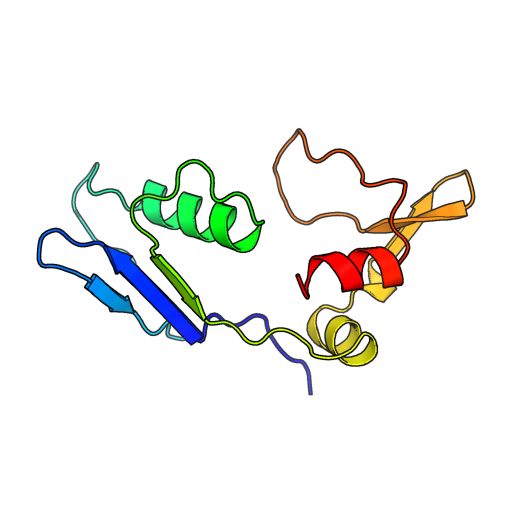94 SER A O 1
ATOM 756 N N . TYR A 1 95 ? 1.443 6.567 -13.158 1.00 47.44 95 TYR A N 1
ATOM 757 C CA . TYR A 1 95 ? 0.009 6.432 -12.853 1.00 47.44 95 TYR A CA 1
ATOM 758 C C . TYR A 1 95 ? -0.460 7.333 -11.698 1.00 47.44 95 TYR A C 1
ATOM 760 O O . TYR A 1 95 ? -1.636 7.329 -11.330 1.00 47.44 95 TYR A O 1
ATOM 768 N N . SER A 1 96 ? 0.454 8.071 -11.071 1.00 47.62 96 SER A N 1
ATOM 769 C CA . SER A 1 96 ? 0.151 8.899 -9.913 1.00 47.62 96 SER A CA 1
ATOM 770 C C . SER A 1 96 ? -0.461 10.216 -10.370 1.00 47.62 96 SER A C 1
ATOM 772 O O . SER A 1 96 ? 0.217 11.071 -10.930 1.00 47.62 96 SER A O 1
ATOM 774 N N . ASN A 1 97 ? -1.737 10.431 -10.048 1.00 40.94 97 ASN A N 1
ATOM 775 C CA . ASN A 1 97 ? -2.424 11.722 -10.196 1.00 40.94 97 ASN A CA 1
ATOM 776 C C . ASN A 1 97 ? -1.864 12.828 -9.261 1.00 40.94 97 ASN A C 1
ATOM 778 O O . ASN A 1 97 ? -2.576 13.780 -8.940 1.00 40.94 97 ASN A O 1
ATOM 782 N N . LYS A 1 98 ? -0.618 12.722 -8.768 1.00 42.38 98 LYS A N 1
ATOM 783 C CA . LYS A 1 98 ? 0.035 13.814 -8.036 1.00 42.38 98 LYS A CA 1
ATOM 784 C C . LYS A 1 98 ? 0.525 14.855 -9.061 1.00 42.38 98 LYS A C 1
ATOM 786 O O . LYS A 1 98 ? 1.378 14.524 -9.881 1.00 42.38 98 LYS A O 1
ATOM 791 N N . PRO A 1 99 ? 0.051 16.113 -9.001 1.00 42.53 99 PRO A N 1
ATOM 792 C CA . PRO A 1 99 ? 0.402 17.159 -9.971 1.00 42.53 99 PRO A CA 1
ATOM 793 C C . PRO A 1 99 ? 1.886 17.572 -9.951 1.00 42.53 99 PRO A C 1
ATOM 795 O O . PRO A 1 99 ? 2.317 18.324 -10.815 1.00 42.53 99 PRO A O 1
ATOM 798 N N . THR A 1 100 ? 2.669 17.093 -8.980 1.00 43.28 100 THR A N 1
ATOM 799 C CA . THR A 1 100 ? 4.072 17.467 -8.744 1.00 43.28 100 THR A CA 1
ATOM 800 C C . THR A 1 100 ? 5.035 16.282 -8.750 1.00 43.28 100 THR A C 1
ATOM 802 O O . THR A 1 100 ? 6.094 16.350 -8.128 1.00 43.28 100 THR A O 1
ATOM 805 N N . GLN A 1 101 ? 4.720 15.186 -9.446 1.00 49.41 101 GLN A N 1
ATOM 806 C CA . GLN A 1 101 ? 5.794 14.251 -9.773 1.00 49.41 101 GLN A CA 1
ATOM 807 C C . GLN A 1 101 ? 6.691 14.908 -10.815 1.00 49.41 101 GLN A C 1
ATOM 809 O O . GLN A 1 101 ? 6.330 15.025 -11.984 1.00 49.41 101 GLN A O 1
ATOM 814 N N . VAL A 1 102 ? 7.842 15.394 -10.346 1.00 45.25 102 VAL A N 1
ATOM 815 C CA . VAL A 1 102 ? 8.971 15.740 -11.203 1.00 45.25 102 VAL A CA 1
ATOM 816 C C . VAL A 1 102 ? 9.163 14.539 -12.117 1.00 45.25 102 VAL A C 1
ATOM 818 O O . VAL A 1 102 ? 9.312 13.418 -11.632 1.00 45.25 102 VAL A O 1
ATOM 821 N N . LEU A 1 103 ? 9.047 14.762 -13.426 1.00 47.66 103 LEU A N 1
ATOM 822 C CA . LEU A 1 103 ? 9.471 13.782 -14.413 1.00 47.66 103 LEU A CA 1
ATOM 823 C C . LEU A 1 103 ? 10.897 13.415 -14.024 1.00 47.66 103 LEU A C 1
ATOM 825 O O . LEU A 1 103 ? 11.774 14.277 -14.074 1.00 47.66 103 LEU A O 1
ATOM 829 N N . ASP A 1 104 ? 11.113 12.196 -13.547 1.00 46.06 104 ASP A N 1
ATOM 830 C CA . ASP A 1 104 ? 12.459 11.756 -13.228 1.00 46.06 104 ASP A CA 1
ATOM 831 C C . ASP A 1 104 ? 13.171 11.533 -14.566 1.00 46.06 104 ASP A C 1
ATOM 833 O O . ASP A 1 104 ? 13.035 10.500 -15.215 1.00 46.06 104 ASP A O 1
ATOM 837 N N . MET A 1 105 ? 13.794 12.604 -15.064 1.00 45.34 105 MET A N 1
ATOM 838 C CA . MET A 1 105 ? 14.403 12.677 -16.395 1.00 45.34 105 MET A CA 1
ATOM 839 C C . MET A 1 105 ? 15.821 12.093 -16.414 1.00 45.34 105 MET A C 1
ATOM 841 O O . MET A 1 105 ? 16.513 12.202 -17.423 1.00 45.34 105 MET A O 1
ATOM 845 N N . THR A 1 106 ? 16.271 11.500 -15.304 1.00 41.66 106 THR A N 1
ATOM 846 C CA . THR A 1 106 ? 17.653 11.031 -15.130 1.00 41.66 106 THR A CA 1
ATOM 847 C C . THR A 1 106 ? 17.790 9.543 -14.850 1.00 41.66 106 THR A C 1
ATOM 849 O O . THR A 1 106 ? 18.910 9.056 -14.718 1.00 41.66 106 THR A O 1
ATOM 852 N N . SER A 1 107 ? 16.697 8.794 -14.775 1.00 45.69 107 SER A N 1
ATOM 853 C CA . SER A 1 107 ? 16.754 7.408 -14.334 1.00 45.69 107 SER A CA 1
ATOM 854 C C . SER A 1 107 ? 16.680 6.434 -15.511 1.00 45.69 107 SER A C 1
ATOM 856 O O . SER A 1 107 ? 15.675 6.312 -16.211 1.00 45.69 107 SER A O 1
ATOM 858 N N . SER A 1 108 ? 17.774 5.699 -15.730 1.00 50.91 108 SER A N 1
ATOM 859 C CA . SER A 1 108 ? 17.745 4.509 -16.580 1.00 50.91 108 SER A CA 1
ATOM 86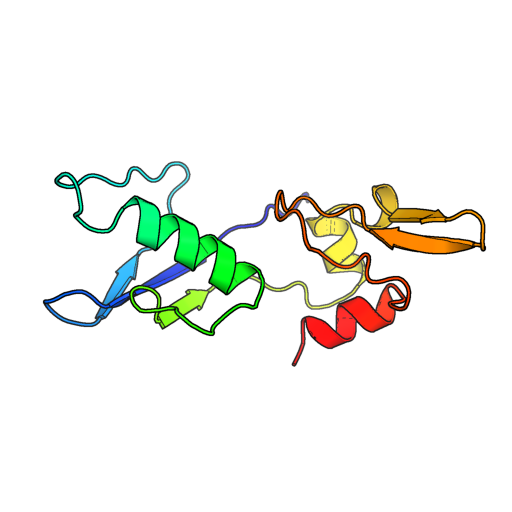0 C C . SER A 1 108 ? 16.873 3.431 -15.920 1.00 50.91 108 SER A C 1
ATOM 862 O O . SER A 1 108 ? 16.565 3.507 -14.725 1.00 50.91 108 SER A O 1
ATOM 864 N N . LEU A 1 109 ? 16.467 2.407 -16.680 1.00 48.84 109 LEU A N 1
ATOM 865 C CA . LEU A 1 109 ? 15.729 1.264 -16.128 1.00 48.84 109 LEU A CA 1
ATOM 866 C C . LEU A 1 109 ? 16.488 0.664 -14.921 1.00 48.84 109 LEU A C 1
ATOM 868 O O . LEU A 1 109 ? 15.889 0.386 -13.888 1.00 48.84 109 LEU A O 1
ATOM 872 N N . GLU A 1 110 ? 17.819 0.573 -15.020 1.00 46.84 110 GLU A N 1
ATOM 873 C CA . GLU A 1 110 ? 18.734 0.151 -13.947 1.00 46.84 110 GLU A CA 1
ATOM 874 C C . GLU A 1 110 ? 18.750 1.104 -12.745 1.00 46.84 110 GLU A C 1
ATOM 876 O O . GLU A 1 110 ? 18.769 0.646 -11.603 1.00 46.84 110 GLU A O 1
ATOM 881 N N . SER A 1 111 ? 18.683 2.420 -12.964 1.00 47.34 111 SER A N 1
ATOM 882 C CA . SER A 1 111 ? 18.579 3.391 -11.870 1.00 47.34 111 SER A CA 1
ATOM 883 C C . SER A 1 111 ? 17.272 3.229 -11.092 1.00 47.34 111 SER A C 1
ATOM 885 O O . SER A 1 111 ? 17.294 3.259 -9.867 1.00 47.34 111 SER A O 1
ATOM 887 N N . HIS A 1 112 ? 16.148 2.982 -11.776 1.00 48.34 112 HIS A N 1
ATOM 888 C CA . HIS A 1 112 ? 14.876 2.663 -11.115 1.00 48.34 112 HIS A CA 1
ATOM 889 C C . HIS A 1 112 ? 14.957 1.359 -10.309 1.00 48.34 112 HIS A C 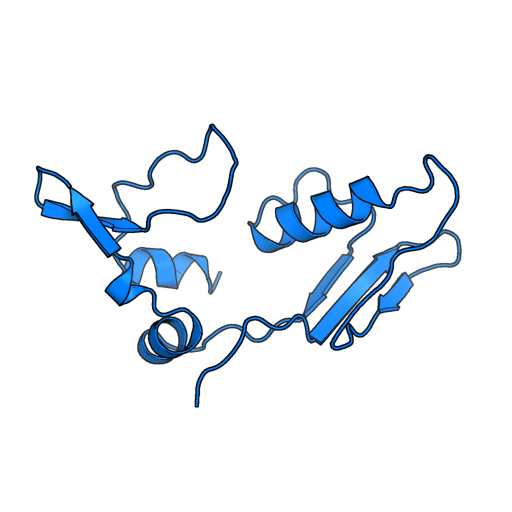1
ATOM 891 O O . HIS A 1 112 ? 14.394 1.293 -9.220 1.00 48.34 112 HIS A O 1
ATOM 897 N N . PHE A 1 113 ? 15.687 0.345 -10.794 1.00 45.09 113 PHE A N 1
ATOM 898 C CA . PHE A 1 113 ? 15.917 -0.886 -10.031 1.00 45.09 113 PHE A CA 1
ATOM 899 C C . PHE A 1 113 ? 16.637 -0.634 -8.716 1.00 45.09 113 PHE A C 1
ATOM 901 O O . PHE A 1 113 ? 16.225 -1.181 -7.699 1.00 45.09 113 PHE A O 1
ATOM 908 N N . MET A 1 114 ? 17.664 0.215 -8.702 1.00 42.00 114 MET A N 1
ATOM 909 C CA . MET A 1 114 ? 18.402 0.506 -7.472 1.00 42.00 114 MET A CA 1
ATOM 910 C C . MET A 1 114 ? 17.529 1.117 -6.366 1.00 42.00 114 MET A C 1
ATOM 912 O O . MET A 1 114 ? 17.743 0.802 -5.200 1.00 42.00 114 MET A O 1
ATOM 916 N N . TYR A 1 115 ? 16.522 1.928 -6.707 1.00 39.50 115 TYR A N 1
ATOM 917 C CA . TYR A 1 115 ? 15.626 2.544 -5.717 1.00 39.50 115 TYR A CA 1
ATOM 918 C C . TYR A 1 115 ? 14.586 1.587 -5.118 1.00 39.50 115 TYR A C 1
ATOM 920 O O . TYR A 1 115 ? 14.017 1.898 -4.078 1.00 39.50 115 TYR A O 1
ATOM 928 N N . PHE A 1 116 ? 14.334 0.431 -5.739 1.00 36.16 116 PHE A N 1
ATOM 929 C CA . PHE A 1 116 ? 13.411 -0.581 -5.209 1.00 36.16 116 PHE A CA 1
ATOM 930 C C . PHE A 1 116 ? 14.069 -1.558 -4.218 1.00 36.16 116 PHE A C 1
ATOM 932 O O . PHE A 1 116 ? 13.356 -2.316 -3.563 1.00 36.16 116 PHE A O 1
ATOM 939 N N . PHE A 1 117 ? 15.403 -1.560 -4.115 1.00 30.98 117 PHE A N 1
ATOM 940 C CA . PHE A 1 117 ? 16.177 -2.513 -3.305 1.00 30.98 117 PHE A CA 1
ATOM 941 C C . PHE A 1 117 ? 17.046 -1.867 -2.210 1.00 30.98 117 PHE A C 1
ATOM 943 O O . PHE A 1 117 ? 17.912 -2.550 -1.659 1.00 30.98 117 PHE A O 1
ATOM 950 N N . ILE A 1 118 ? 16.828 -0.587 -1.882 1.00 32.72 118 ILE A N 1
ATOM 951 C CA . ILE A 1 118 ? 17.381 0.053 -0.673 1.00 32.72 118 ILE A CA 1
ATOM 952 C C . ILE A 1 118 ? 16.252 0.293 0.324 1.00 32.72 118 ILE A C 1
ATOM 954 O O . ILE A 1 118 ? 15.203 0.818 -0.109 1.00 32.72 118 ILE A O 1
#

Sequence (118 aa):
MMYKFRIDKIIVNTADGIEEIVPKKVNVIVGPNNSGKNRLLKEIRDYLSGDNRDIKIINGIEHPFPKSSSELDNMYDVASKMVKDKYGNWMLKSYSNKPTQVLDMTSSLESHFMYFFI

Foldseek 3Di:
DAAEWAFQWWWWQDPVGIDIDGDDPDDDDDDDPPPCPVVVVVLVVCVVVVNNPDRHTTPDIDTDDQPDLVRCCSHPVQVVQWDADPVRFTWHDDPDPPPPPDGPRPADSVNVVVVSPD

Secondary structure (DSSP, 8-state):
--------EEEEEETTEEEEE---SS------TTSSHHHHHHHHHHHHTT--TT-SSEEEEE-PPPSSHHHHHHHH--GGGEEE-TTS-EEE------TT----TT--HHHHHHHH--

Radius of gyration: 16.96 Å; chains: 1; bounding box: 37×34×49 Å

pLDDT: mean 73.48, std 17.75, range [30.98, 94.12]